Protein AF-A0A2V9HE72-F1 (afdb_monomer_lite)

Foldseek 3Di:
DVVVVVVVVVVVVVVVVVVVVVVVVVVVVVVVVLLVLLVVLLVVLLVLLVQCVVPVDPVSLVSNVVSLVVSVVSPRDPVSSVLSVLLSVLSVVVVVPPPVSVVVNVVSNVVSVPDDSDDD

Structure (mmCIF, N/CA/C/O backbone):
data_AF-A0A2V9HE72-F1
#
_entry.id   AF-A0A2V9HE72-F1
#
loop_
_atom_site.group_PDB
_atom_site.id
_atom_site.type_symbol
_atom_site.label_atom_id
_atom_site.label_alt_id
_atom_site.label_comp_id
_atom_site.label_asym_id
_atom_site.label_entity_id
_atom_site.label_seq_id
_atom_site.pdbx_PDB_ins_code
_atom_site.Cartn_x
_atom_site.Cartn_y
_atom_site.Cartn_z
_atom_site.occupancy
_atom_site.B_iso_or_equiv
_atom_site.auth_seq_id
_atom_site.auth_comp_id
_atom_site.auth_asym_id
_atom_site.auth_atom_id
_atom_site.pdbx_PDB_model_num
ATOM 1 N N . MET A 1 1 ? -36.313 -1.665 55.649 1.00 61.47 1 MET A N 1
ATOM 2 C CA . MET A 1 1 ? -36.454 -1.192 54.249 1.00 61.47 1 MET A CA 1
ATOM 3 C C . MET A 1 1 ? -35.130 -0.744 53.621 1.00 61.47 1 MET A C 1
ATOM 5 O O . MET A 1 1 ? -34.827 -1.223 52.537 1.00 61.47 1 MET A O 1
ATOM 9 N N . PHE A 1 2 ? -34.296 0.062 54.294 1.00 61.50 2 PHE A N 1
ATOM 10 C CA . PHE A 1 2 ? -33.013 0.575 53.760 1.00 61.50 2 PHE A CA 1
ATOM 11 C C . PHE A 1 2 ? -32.049 -0.482 53.189 1.00 61.50 2 PHE A C 1
ATOM 13 O O . PHE A 1 2 ? -31.504 -0.305 52.105 1.00 61.50 2 PHE A O 1
ATOM 20 N N . LYS A 1 3 ? -31.886 -1.623 53.872 1.00 63.84 3 LYS A N 1
ATOM 21 C CA . LYS A 1 3 ? -30.965 -2.693 53.447 1.00 63.84 3 LYS A CA 1
ATOM 22 C C . LYS A 1 3 ? -31.327 -3.292 52.077 1.00 63.84 3 LYS A C 1
ATOM 24 O O . LYS A 1 3 ? -30.438 -3.649 51.320 1.00 63.84 3 LYS A O 1
ATOM 29 N N . ARG A 1 4 ? -32.621 -3.359 51.733 1.00 65.50 4 ARG A N 1
ATOM 30 C CA . ARG A 1 4 ? -33.090 -3.877 50.433 1.00 65.50 4 ARG A CA 1
ATOM 31 C C . ARG A 1 4 ? -32.915 -2.858 49.303 1.00 65.50 4 ARG A C 1
ATOM 33 O O . ARG A 1 4 ? -32.525 -3.249 48.211 1.00 65.50 4 ARG A O 1
ATOM 40 N N . LEU A 1 5 ? -33.130 -1.571 4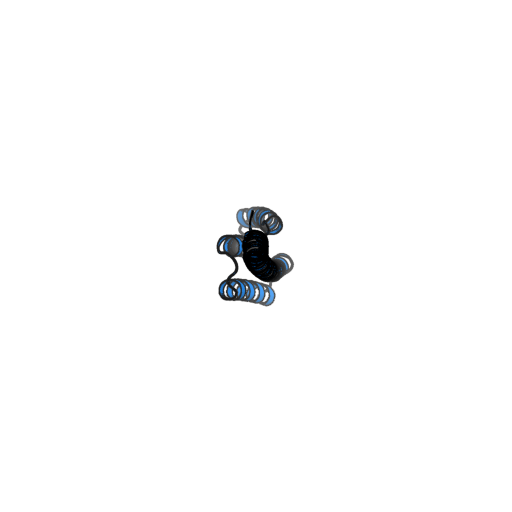9.584 1.00 68.88 5 LEU A N 1
ATOM 41 C CA . LEU A 1 5 ? -32.853 -0.479 48.641 1.00 68.88 5 LEU A CA 1
ATOM 42 C C . LEU A 1 5 ? -31.360 -0.385 48.305 1.00 68.88 5 LEU A C 1
ATOM 44 O O . LEU A 1 5 ? -31.006 -0.209 47.145 1.00 68.88 5 LEU A O 1
ATOM 48 N N . MET A 1 6 ? -30.487 -0.578 49.297 1.00 69.06 6 MET A N 1
ATOM 49 C CA . MET A 1 6 ? -29.038 -0.548 49.086 1.00 69.06 6 MET A CA 1
ATOM 50 C C . MET A 1 6 ? -28.560 -1.711 48.197 1.00 69.06 6 MET A C 1
ATOM 52 O O . MET A 1 6 ? -27.763 -1.504 47.288 1.00 69.06 6 MET A O 1
ATOM 56 N N . ILE A 1 7 ? -29.099 -2.919 48.402 1.00 71.50 7 ILE A N 1
ATOM 57 C CA . ILE A 1 7 ? -28.777 -4.099 47.578 1.00 71.50 7 ILE A CA 1
ATOM 58 C C . ILE A 1 7 ? -29.265 -3.915 46.134 1.00 71.50 7 ILE A C 1
ATOM 60 O O . ILE A 1 7 ? -28.526 -4.220 45.203 1.00 71.50 7 ILE A O 1
ATOM 64 N N . LEU A 1 8 ? -30.474 -3.375 45.941 1.00 73.94 8 LEU A N 1
ATOM 65 C CA . LEU A 1 8 ? -31.002 -3.059 44.608 1.00 73.94 8 LEU A CA 1
ATOM 66 C C . LEU A 1 8 ? -30.163 -1.989 43.894 1.00 73.94 8 LEU A C 1
ATOM 68 O O . LEU A 1 8 ? -29.895 -2.126 42.704 1.00 73.94 8 LEU A O 1
ATOM 72 N N . GLY A 1 9 ? -29.695 -0.972 44.623 1.00 73.56 9 GLY A N 1
ATOM 73 C CA . GLY A 1 9 ? -28.793 0.050 44.090 1.00 73.56 9 GLY A CA 1
ATOM 74 C C . GLY A 1 9 ? -27.452 -0.526 43.630 1.00 73.56 9 GLY A C 1
ATOM 75 O O . GLY A 1 9 ? -27.031 -0.257 42.510 1.00 73.56 9 GLY A O 1
ATOM 76 N N . ILE A 1 10 ? -26.816 -1.373 44.449 1.00 80.00 10 ILE A N 1
ATOM 77 C CA . ILE A 1 10 ? -25.535 -2.023 44.113 1.00 80.00 10 ILE A CA 1
ATOM 78 C C . ILE A 1 10 ? -25.701 -2.973 42.921 1.00 80.00 10 ILE A C 1
ATOM 80 O O . ILE A 1 10 ? -24.886 -2.949 42.000 1.00 80.00 10 ILE A O 1
ATOM 84 N N . ALA A 1 11 ? -26.767 -3.778 42.901 1.00 75.88 11 ALA A N 1
ATOM 85 C CA . ALA A 1 11 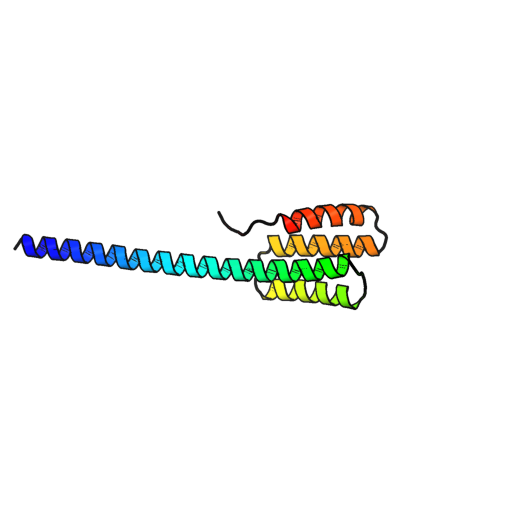? -27.042 -4.698 41.800 1.00 75.88 11 ALA A CA 1
ATOM 86 C C . ALA A 1 11 ? -27.279 -3.955 40.473 1.00 75.88 11 ALA A C 1
ATOM 88 O O . ALA A 1 11 ? -26.732 -4.351 39.446 1.00 75.88 11 ALA A O 1
ATOM 89 N N . GLY A 1 12 ? -28.029 -2.847 40.498 1.00 77.25 12 GLY A N 1
ATOM 90 C CA . GLY A 1 12 ? -28.235 -1.998 39.323 1.00 77.25 12 GLY A CA 1
ATOM 91 C C . GLY A 1 12 ? -26.936 -1.369 38.813 1.00 77.25 12 GLY A C 1
ATOM 92 O O . GLY A 1 12 ? -26.683 -1.362 37.611 1.00 77.25 12 GLY A O 1
ATOM 93 N N . LEU A 1 13 ? -26.072 -0.908 39.721 1.00 82.50 13 LEU A N 1
ATOM 94 C CA . LEU A 1 13 ? -24.780 -0.311 39.371 1.00 82.50 13 LEU A CA 1
ATOM 95 C C . LEU A 1 13 ? -23.831 -1.338 38.736 1.00 82.50 13 LEU A C 1
ATOM 97 O O . LEU A 1 13 ? -23.231 -1.065 37.699 1.00 82.50 13 LEU A O 1
ATOM 101 N N . MET A 1 14 ? -23.759 -2.545 39.305 1.00 79.44 14 MET A N 1
ATOM 102 C CA . MET A 1 14 ? -22.979 -3.654 38.744 1.00 79.44 14 MET A CA 1
ATOM 103 C C . MET A 1 14 ? -23.505 -4.084 37.371 1.00 79.44 14 MET A C 1
ATOM 105 O O . MET A 1 14 ? -22.712 -4.377 36.480 1.00 79.44 14 MET A O 1
ATOM 109 N N . PHE A 1 15 ? -24.826 -4.078 37.174 1.00 79.94 15 PHE A N 1
ATOM 110 C CA . PHE A 1 15 ? -25.435 -4.394 35.883 1.00 79.94 15 PHE A CA 1
ATOM 111 C C . PHE A 1 15 ? -25.074 -3.360 34.806 1.00 79.94 15 PHE A C 1
ATOM 113 O O . PHE A 1 15 ? -24.647 -3.738 33.717 1.00 79.94 15 PHE A O 1
ATOM 120 N N . VAL A 1 16 ? -25.168 -2.061 35.115 1.00 80.19 16 VAL A N 1
ATOM 121 C CA . VAL A 1 16 ? -24.801 -0.981 34.178 1.00 80.19 16 VAL A CA 1
ATOM 122 C C . VAL A 1 16 ? -23.308 -1.018 33.844 1.00 80.19 16 VAL A C 1
ATOM 124 O O . VAL A 1 16 ? -22.938 -0.907 32.675 1.00 80.19 16 VAL A O 1
ATOM 127 N N . LEU A 1 17 ? -22.444 -1.217 34.844 1.00 80.38 17 LEU A N 1
ATOM 128 C CA . LEU A 1 17 ? -20.999 -1.333 34.633 1.00 80.38 17 LEU A CA 1
ATOM 129 C C . LEU A 1 17 ? -20.640 -2.571 33.802 1.00 80.38 17 LEU A C 1
ATOM 131 O O . LEU A 1 17 ? -19.834 -2.468 32.880 1.00 80.38 17 LEU A O 1
ATOM 135 N N . GLY A 1 18 ? -21.265 -3.719 34.078 1.00 79.56 18 GLY A N 1
ATOM 136 C CA . GLY A 1 18 ? -21.067 -4.950 33.313 1.00 79.56 18 GLY A CA 1
ATOM 137 C C . GLY A 1 18 ? -21.514 -4.817 31.856 1.00 79.56 18 GLY A C 1
ATOM 138 O O . GLY A 1 18 ? -20.784 -5.218 30.951 1.00 79.56 18 GLY A O 1
ATOM 139 N N . ALA A 1 19 ? -22.670 -4.193 31.613 1.00 79.81 19 ALA A N 1
ATOM 140 C CA . ALA A 1 19 ? -23.168 -3.940 30.263 1.00 79.81 19 ALA A CA 1
ATOM 141 C C . ALA A 1 19 ? -22.252 -2.983 29.479 1.00 79.81 19 ALA A C 1
ATOM 143 O O . ALA A 1 19 ? -21.910 -3.269 28.331 1.00 79.81 19 ALA A O 1
ATOM 144 N N . ASN A 1 20 ? -21.790 -1.894 30.106 1.00 79.56 20 ASN A N 1
ATOM 145 C CA . ASN A 1 20 ? -20.829 -0.975 29.488 1.00 79.56 20 ASN A CA 1
ATOM 146 C C . ASN A 1 20 ? -19.491 -1.655 29.188 1.00 79.56 20 ASN A C 1
ATOM 148 O O . ASN A 1 20 ? -18.930 -1.451 28.114 1.00 79.56 20 ASN A O 1
ATOM 152 N N . TYR A 1 21 ? -18.990 -2.486 30.104 1.00 80.19 21 TYR A N 1
ATOM 153 C CA . TYR A 1 21 ? -17.749 -3.226 29.894 1.00 80.19 21 TYR A CA 1
ATOM 154 C C . TYR A 1 21 ? -17.849 -4.168 28.690 1.00 80.19 21 TYR A C 1
ATOM 156 O O . TYR A 1 21 ? -16.970 -4.157 27.830 1.00 80.19 21 TYR A O 1
ATOM 164 N N . LEU A 1 22 ? -18.938 -4.937 28.583 1.00 81.25 22 LEU A N 1
ATOM 165 C CA . LEU A 1 22 ? -19.170 -5.828 27.443 1.00 81.25 22 LEU A CA 1
ATOM 166 C C . LEU A 1 22 ? -19.284 -5.052 26.124 1.00 81.25 22 LEU A C 1
ATOM 168 O O . LEU A 1 22 ? -18.731 -5.472 25.107 1.00 81.25 22 LEU A O 1
ATOM 172 N N . LEU A 1 23 ? -19.953 -3.899 26.134 1.00 81.75 23 LEU A N 1
ATOM 173 C CA . LEU A 1 23 ? -20.095 -3.058 24.949 1.00 81.75 23 LEU A CA 1
ATOM 174 C C . LEU A 1 23 ? -18.739 -2.493 24.495 1.00 81.75 23 LEU A C 1
ATOM 176 O O . LEU A 1 23 ? -18.369 -2.643 23.335 1.00 81.75 23 LEU A O 1
ATOM 180 N N . VAL A 1 24 ? -17.943 -1.931 25.409 1.00 82.50 24 VAL A N 1
ATOM 181 C CA . VAL A 1 24 ? -16.586 -1.444 25.098 1.00 82.50 24 VAL A CA 1
ATOM 182 C C . VAL A 1 24 ? -15.676 -2.580 24.629 1.00 82.50 24 VAL A C 1
ATOM 184 O O . VAL A 1 24 ? -14.940 -2.418 23.657 1.00 82.50 24 VAL A O 1
ATOM 187 N N . TYR A 1 25 ? -15.742 -3.745 25.276 1.00 80.94 25 TYR A N 1
ATOM 188 C CA . TYR A 1 25 ? -14.943 -4.909 24.902 1.00 80.94 25 TYR A CA 1
ATOM 189 C C . TYR A 1 25 ? -15.257 -5.383 23.477 1.00 80.94 25 TYR A C 1
ATOM 191 O O . TYR A 1 25 ? -14.344 -5.579 22.674 1.00 80.94 25 TYR A O 1
ATOM 199 N N . THR A 1 26 ? -16.542 -5.521 23.139 1.00 78.19 26 THR A N 1
ATOM 200 C CA . THR A 1 26 ? -16.969 -5.948 21.797 1.00 78.19 26 THR A CA 1
ATOM 201 C C . THR A 1 26 ? -16.597 -4.931 20.720 1.00 78.19 26 THR A C 1
ATOM 203 O O . THR A 1 26 ? -16.103 -5.336 19.667 1.00 78.19 26 THR A O 1
ATOM 206 N N . LEU A 1 27 ? -16.740 -3.629 20.991 1.00 80.88 27 LEU A N 1
ATOM 207 C CA . LEU A 1 27 ? -16.289 -2.566 20.086 1.00 80.88 27 LEU A CA 1
ATOM 208 C C . LEU A 1 27 ? -14.778 -2.614 19.857 1.00 80.88 27 LEU A C 1
ATOM 210 O O . LEU A 1 27 ? -14.327 -2.544 18.715 1.00 80.88 27 LEU A O 1
ATOM 214 N N . ASN A 1 28 ? -13.993 -2.781 20.924 1.00 83.06 28 ASN A N 1
ATOM 215 C CA . ASN A 1 28 ? -12.543 -2.89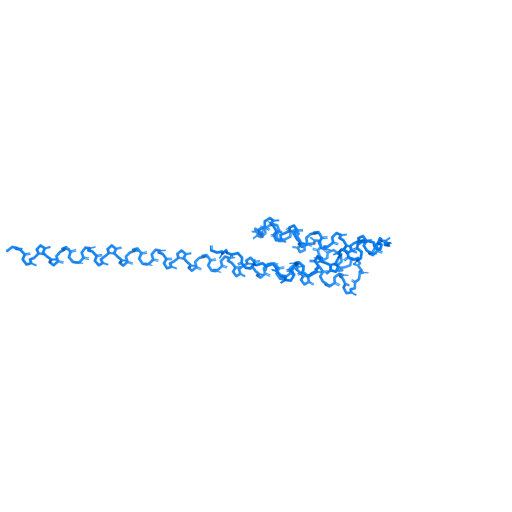0 20.807 1.00 83.06 28 ASN A CA 1
ATOM 216 C C . ASN A 1 28 ? -12.151 -4.124 19.982 1.00 83.06 28 ASN A C 1
ATOM 218 O O . ASN A 1 28 ? -11.319 -4.036 19.087 1.00 83.06 28 ASN A O 1
ATOM 222 N N . GLN A 1 29 ? -12.817 -5.260 20.207 1.00 83.06 29 GLN A N 1
ATOM 223 C CA . GLN A 1 29 ? -12.558 -6.486 19.457 1.00 83.06 29 GLN A CA 1
ATOM 224 C C . GLN A 1 29 ? -12.925 -6.358 17.970 1.00 83.06 29 GLN A C 1
ATOM 226 O O . GLN A 1 29 ? -12.202 -6.868 17.113 1.00 83.06 29 GLN A O 1
ATOM 231 N N . GLN A 1 30 ? -14.024 -5.671 17.644 1.00 84.25 30 GLN A N 1
ATOM 232 C CA . GLN A 1 30 ? -14.377 -5.354 16.258 1.00 84.25 30 GLN A CA 1
ATOM 233 C C . GLN A 1 30 ? -13.336 -4.433 15.616 1.00 84.25 30 GLN A C 1
ATOM 235 O O . GLN A 1 30 ? -12.886 -4.714 14.507 1.00 84.25 30 GLN A O 1
ATOM 240 N N . ALA A 1 31 ? -12.896 -3.394 16.332 1.00 82.81 31 ALA A N 1
ATOM 241 C CA . ALA A 1 31 ? -11.858 -2.487 15.857 1.00 82.81 31 ALA A CA 1
ATOM 242 C C . ALA A 1 31 ? -10.534 -3.221 15.587 1.00 82.81 31 ALA A C 1
ATOM 244 O O . ALA A 1 31 ? -9.934 -3.014 14.537 1.00 82.81 31 ALA A O 1
ATOM 245 N N . THR A 1 32 ? -10.094 -4.120 16.475 1.00 84.44 32 THR A N 1
ATOM 246 C CA . THR A 1 32 ? -8.878 -4.923 16.263 1.00 84.44 32 THR A CA 1
ATOM 247 C C . THR A 1 32 ? -8.989 -5.812 15.026 1.00 84.44 32 THR A C 1
ATOM 249 O O . THR A 1 32 ? -8.075 -5.827 14.207 1.00 84.44 32 THR A O 1
ATOM 252 N N . ARG A 1 33 ? -10.117 -6.510 14.840 1.00 84.00 33 ARG A N 1
ATOM 253 C CA . ARG A 1 33 ? -10.320 -7.377 13.666 1.00 84.00 33 ARG A CA 1
ATOM 254 C C . ARG A 1 33 ? -10.310 -6.594 12.359 1.00 84.00 33 ARG A C 1
ATOM 256 O O . ARG A 1 33 ? -9.757 -7.070 11.370 1.00 84.00 33 ARG A O 1
ATOM 263 N N . GLU A 1 34 ? -10.914 -5.409 12.353 1.00 85.31 34 GLU A N 1
ATOM 264 C CA . GLU A 1 34 ? -10.920 -4.549 11.172 1.00 85.31 34 GLU A CA 1
ATOM 265 C C . GLU A 1 34 ? -9.508 -4.041 10.852 1.00 85.31 34 GLU A C 1
ATOM 267 O O . GLU A 1 34 ? -9.094 -4.079 9.696 1.00 85.31 34 GLU A O 1
ATOM 272 N N . ARG A 1 35 ? -8.713 -3.684 11.870 1.00 81.31 35 ARG A N 1
ATOM 273 C CA . ARG A 1 35 ? -7.293 -3.332 11.689 1.00 81.31 35 ARG A CA 1
ATOM 274 C C . ARG A 1 35 ? -6.490 -4.487 11.107 1.00 81.31 35 ARG A C 1
ATOM 276 O O . ARG A 1 35 ? -5.838 -4.311 10.088 1.00 81.31 35 ARG A O 1
ATOM 283 N N . GLU A 1 36 ? -6.605 -5.687 11.673 1.00 86.38 36 GLU A N 1
ATOM 284 C CA . GLU A 1 36 ? -5.924 -6.879 11.148 1.00 86.38 36 GLU A CA 1
ATOM 285 C C . GLU A 1 36 ? -6.342 -7.207 9.709 1.00 86.38 36 GLU A C 1
ATOM 287 O O . GLU A 1 36 ? -5.562 -7.758 8.928 1.00 86.38 36 GLU A O 1
ATOM 292 N N . ARG A 1 37 ? -7.594 -6.917 9.343 1.00 86.94 37 ARG A N 1
ATOM 293 C CA . ARG A 1 37 ? -8.084 -7.078 7.972 1.00 86.94 37 ARG A CA 1
ATOM 294 C C . ARG A 1 37 ? -7.455 -6.049 7.036 1.00 86.94 37 ARG A C 1
ATOM 296 O O . ARG A 1 37 ? -7.009 -6.419 5.947 1.00 86.94 37 ARG A O 1
ATOM 303 N N . GLN A 1 38 ? -7.401 -4.787 7.454 1.00 87.88 38 GLN A N 1
ATOM 304 C CA . GLN A 1 38 ? -6.774 -3.717 6.683 1.00 87.88 38 GLN A CA 1
ATOM 305 C C . GLN A 1 38 ? -5.264 -3.914 6.556 1.00 87.88 38 GLN A C 1
ATOM 307 O O . GLN A 1 38 ? -4.735 -3.722 5.469 1.00 87.88 38 GLN A O 1
ATOM 312 N N . ASP A 1 39 ? -4.581 -4.352 7.614 1.00 88.50 39 ASP A N 1
ATOM 313 C CA . ASP A 1 39 ? -3.147 -4.655 7.598 1.00 88.50 39 ASP A CA 1
ATOM 314 C C . ASP A 1 39 ? -2.847 -5.843 6.682 1.00 88.50 39 ASP A C 1
ATOM 316 O O . ASP A 1 39 ? -1.956 -5.761 5.843 1.00 88.50 39 ASP A O 1
ATOM 320 N N . ARG A 1 40 ? -3.634 -6.927 6.749 1.00 90.31 40 ARG A N 1
ATOM 321 C CA . ARG A 1 40 ? -3.480 -8.051 5.807 1.00 90.31 40 ARG A CA 1
ATOM 322 C C . ARG A 1 40 ? -3.687 -7.628 4.359 1.00 90.31 40 ARG A C 1
ATOM 324 O O . ARG A 1 40 ? -2.935 -8.054 3.489 1.00 90.31 40 ARG A O 1
ATOM 331 N N . THR A 1 41 ? -4.696 -6.798 4.104 1.00 92.44 41 THR A N 1
ATOM 332 C CA . THR A 1 41 ? -4.955 -6.272 2.757 1.00 92.44 41 THR A CA 1
ATOM 333 C C . THR A 1 41 ? -3.793 -5.394 2.300 1.00 92.44 41 THR A C 1
ATOM 335 O O . THR A 1 41 ? -3.305 -5.571 1.193 1.00 92.44 41 THR A O 1
ATOM 338 N N . TYR A 1 42 ? -3.304 -4.509 3.170 1.00 92.31 42 TYR A N 1
ATOM 339 C CA . TYR A 1 42 ? -2.166 -3.637 2.900 1.00 92.31 42 TYR A CA 1
ATOM 340 C C . TYR A 1 42 ? -0.915 -4.427 2.504 1.00 92.31 42 TYR A C 1
ATOM 342 O O . TYR A 1 42 ? -0.386 -4.231 1.413 1.00 92.31 42 TYR A O 1
ATOM 350 N N . TRP A 1 43 ? -0.489 -5.370 3.348 1.00 92.56 43 TRP A N 1
ATOM 351 C CA . TRP A 1 43 ? 0.716 -6.165 3.107 1.00 92.56 43 TRP A CA 1
ATOM 352 C C . TRP A 1 43 ? 0.585 -7.088 1.896 1.00 92.56 43 TRP A C 1
ATOM 354 O O . TRP A 1 43 ? 1.545 -7.275 1.157 1.00 92.56 43 TRP A O 1
ATOM 364 N N . SER A 1 44 ? -0.611 -7.623 1.635 1.00 93.38 44 SER A N 1
ATOM 365 C CA . SER A 1 44 ? -0.854 -8.410 0.423 1.00 93.38 44 SER A CA 1
ATOM 366 C C . SER A 1 44 ? -0.629 -7.598 -0.854 1.00 93.38 44 SER A C 1
ATOM 368 O O . SER A 1 44 ? -0.163 -8.148 -1.848 1.00 93.38 44 SER A O 1
ATOM 370 N N . VAL A 1 45 ? -0.987 -6.314 -0.843 1.00 95.19 45 VAL A N 1
ATOM 371 C CA . VAL A 1 45 ? -0.844 -5.421 -2.000 1.00 95.19 45 VAL A CA 1
ATOM 372 C C . VAL A 1 45 ? 0.589 -4.932 -2.112 1.00 95.19 45 VAL A C 1
ATOM 374 O O . VAL A 1 45 ? 1.141 -4.958 -3.206 1.00 95.19 45 VAL A O 1
ATOM 377 N N . PHE A 1 46 ? 1.209 -4.568 -0.985 1.00 94.62 46 PHE A N 1
ATOM 378 C CA . PHE A 1 46 ? 2.632 -4.240 -0.922 1.00 94.62 46 PHE A CA 1
ATOM 379 C C . PHE A 1 46 ? 3.480 -5.337 -1.571 1.00 94.62 46 PHE A C 1
ATOM 381 O O . PHE A 1 46 ? 4.217 -5.050 -2.504 1.00 94.62 46 PHE A O 1
ATOM 388 N N . ASN A 1 47 ? 3.280 -6.600 -1.181 1.00 95.06 47 ASN A N 1
ATOM 389 C CA . ASN A 1 47 ? 4.025 -7.726 -1.749 1.00 95.06 47 ASN A CA 1
ATOM 390 C C . ASN A 1 47 ? 3.782 -7.902 -3.259 1.00 95.06 47 ASN A C 1
ATOM 392 O O . ASN A 1 47 ? 4.657 -8.377 -3.976 1.00 95.06 47 ASN A O 1
ATOM 396 N N . ALA A 1 48 ? 2.592 -7.562 -3.764 1.00 95.31 48 ALA A N 1
ATOM 397 C CA . ALA A 1 48 ? 2.311 -7.627 -5.199 1.00 95.31 48 ALA A CA 1
ATOM 398 C C . ALA A 1 48 ? 3.047 -6.521 -5.974 1.00 95.31 48 ALA A C 1
ATOM 400 O O . ALA A 1 48 ? 3.566 -6.784 -7.056 1.00 95.31 48 ALA A O 1
ATOM 401 N N . VAL A 1 49 ? 3.119 -5.311 -5.411 1.00 94.56 49 VAL A N 1
ATOM 402 C CA . VAL A 1 49 ? 3.887 -4.189 -5.976 1.00 94.56 49 VAL A CA 1
ATOM 403 C C . VAL A 1 49 ? 5.393 -4.462 -5.893 1.00 94.56 49 VAL A C 1
ATOM 405 O O . VAL A 1 49 ? 6.110 -4.227 -6.859 1.00 94.56 49 VAL A O 1
ATOM 408 N N . GLU A 1 50 ? 5.870 -5.031 -4.787 1.00 93.56 50 GLU A N 1
ATOM 409 C CA . GLU A 1 50 ? 7.268 -5.438 -4.614 1.00 93.56 50 GLU A CA 1
ATOM 410 C C . GLU A 1 50 ? 7.674 -6.508 -5.638 1.00 93.56 50 GLU A C 1
ATOM 412 O O . GLU A 1 50 ? 8.721 -6.384 -6.261 1.00 93.56 50 GLU A O 1
ATOM 417 N N . GLN A 1 51 ? 6.816 -7.499 -5.909 1.00 93.38 51 GLN A N 1
ATOM 418 C CA . GLN A 1 51 ? 7.070 -8.499 -6.958 1.00 93.38 51 GLN A CA 1
ATOM 419 C C . GLN A 1 51 ? 7.252 -7.874 -8.346 1.00 93.38 51 GLN A C 1
ATOM 421 O O . GLN A 1 51 ? 8.068 -8.356 -9.129 1.00 93.38 51 GLN A O 1
ATOM 426 N N . PHE A 1 52 ? 6.522 -6.798 -8.650 1.00 94.25 52 PHE A N 1
ATOM 427 C CA . PHE A 1 52 ? 6.755 -6.016 -9.864 1.00 94.25 52 PHE A CA 1
ATOM 428 C C . PHE A 1 52 ? 8.092 -5.257 -9.810 1.00 94.25 52 PHE A C 1
ATOM 430 O O . PHE A 1 52 ? 8.815 -5.233 -10.802 1.00 94.25 52 PHE A O 1
ATOM 437 N N . GLY A 1 53 ? 8.457 -4.708 -8.647 1.00 90.31 53 GLY A N 1
ATOM 438 C CA . GLY A 1 53 ? 9.758 -4.071 -8.401 1.00 90.31 53 GLY A CA 1
ATOM 439 C C . GLY A 1 53 ? 10.971 -5.020 -8.444 1.00 90.31 53 GLY A C 1
ATOM 440 O O . GLY A 1 53 ? 12.098 -4.588 -8.687 1.00 90.31 53 GLY A O 1
ATOM 441 N N . GLU A 1 54 ? 10.779 -6.318 -8.220 1.00 89.94 54 GLU A N 1
ATOM 442 C CA . GLU A 1 54 ? 11.833 -7.327 -8.387 1.00 89.94 54 GLU A CA 1
ATOM 443 C C . GLU A 1 54 ? 11.930 -7.812 -9.835 1.00 89.94 54 GLU A C 1
ATOM 445 O O . GLU A 1 54 ? 13.026 -7.977 -10.379 1.00 89.94 54 GLU A O 1
ATOM 450 N N . HIS A 1 55 ? 10.779 -8.048 -10.467 1.00 89.44 55 HIS A N 1
ATOM 451 C CA . HIS A 1 55 ? 10.698 -8.572 -11.820 1.00 89.44 55 HIS A CA 1
ATOM 452 C C . HIS A 1 55 ? 9.623 -7.837 -12.615 1.00 89.44 55 HIS A C 1
ATOM 454 O O . HIS A 1 55 ? 8.447 -8.198 -12.577 1.00 89.44 55 HIS A O 1
ATOM 460 N N . ALA A 1 56 ? 10.037 -6.801 -13.344 1.00 88.31 56 ALA A N 1
ATOM 461 C CA . ALA A 1 56 ? 9.141 -6.012 -14.176 1.00 88.31 56 ALA A CA 1
ATOM 462 C C . ALA A 1 56 ? 8.762 -6.769 -15.447 1.00 88.31 56 ALA A C 1
ATOM 464 O O . ALA A 1 56 ? 9.468 -6.730 -16.458 1.00 88.31 56 ALA A O 1
ATOM 465 N N . ASP A 1 57 ? 7.625 -7.451 -15.388 1.00 92.38 57 ASP A N 1
ATOM 466 C CA . ASP A 1 57 ? 6.983 -8.071 -16.530 1.00 92.38 57 ASP A CA 1
ATOM 467 C C . ASP A 1 57 ? 5.477 -7.772 -16.527 1.00 92.38 57 ASP A C 1
ATOM 469 O O . ASP A 1 57 ? 4.908 -7.242 -15.570 1.00 92.38 57 ASP A O 1
ATOM 473 N N . GLN A 1 58 ? 4.813 -8.113 -17.628 1.00 91.62 58 GLN A N 1
ATOM 474 C CA . GLN A 1 58 ? 3.392 -7.828 -17.807 1.00 91.62 58 GLN A CA 1
ATOM 475 C C . GLN A 1 58 ? 2.494 -8.571 -16.797 1.00 91.62 58 GLN A C 1
ATOM 477 O O . GLN A 1 58 ? 1.406 -8.097 -16.471 1.00 91.62 58 GLN A O 1
ATOM 482 N N . VAL A 1 59 ? 2.918 -9.737 -16.306 1.00 94.31 59 VAL A N 1
ATOM 483 C CA . VAL A 1 59 ? 2.171 -10.548 -15.337 1.00 94.31 59 VAL A CA 1
ATOM 484 C C . VAL A 1 59 ? 2.257 -9.925 -13.947 1.00 94.31 59 VAL A C 1
ATOM 486 O O . VAL A 1 59 ? 1.228 -9.782 -13.282 1.00 94.31 59 VAL A O 1
ATOM 489 N N . THR A 1 60 ? 3.451 -9.537 -13.500 1.00 93.38 60 THR A N 1
ATOM 490 C CA . THR A 1 60 ? 3.652 -8.890 -12.196 1.00 93.38 60 THR A CA 1
ATOM 491 C C . THR A 1 60 ? 3.013 -7.503 -12.159 1.00 93.38 60 THR A C 1
ATOM 493 O O . THR A 1 60 ? 2.362 -7.165 -11.170 1.00 93.38 60 THR A O 1
ATOM 496 N N . GLU A 1 61 ? 3.066 -6.755 -13.263 1.00 93.75 61 GLU A N 1
ATOM 497 C CA . GLU A 1 61 ? 2.372 -5.473 -13.428 1.00 93.75 61 GLU A CA 1
ATOM 498 C C . GLU A 1 61 ? 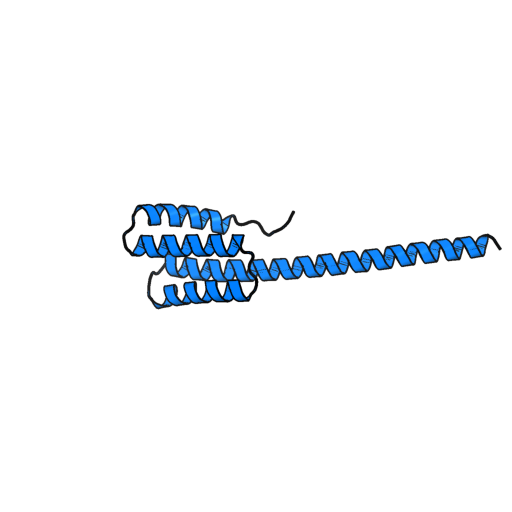0.847 -5.631 -13.297 1.00 93.75 61 GLU A C 1
ATOM 500 O O . GLU A 1 61 ? 0.201 -4.948 -12.496 1.00 93.75 61 GLU A O 1
ATOM 505 N N . GLN A 1 62 ? 0.249 -6.571 -14.041 1.00 95.25 62 GLN A N 1
ATOM 506 C CA . GLN A 1 62 ? -1.190 -6.844 -13.962 1.00 95.25 62 GLN A CA 1
ATOM 507 C C . GLN A 1 62 ? -1.607 -7.306 -12.566 1.00 95.25 62 GLN A C 1
ATOM 509 O O . GLN A 1 62 ? -2.669 -6.917 -12.076 1.00 95.25 62 GLN A O 1
ATOM 514 N N . LYS A 1 63 ? -0.770 -8.110 -11.906 1.00 95.06 63 LYS A N 1
ATOM 515 C CA . LYS A 1 63 ? -1.013 -8.577 -10.540 1.00 95.06 63 LYS A CA 1
ATOM 516 C C . LYS A 1 63 ? -0.988 -7.428 -9.533 1.00 95.06 63 LYS A C 1
ATOM 518 O O . LYS A 1 63 ? -1.867 -7.373 -8.674 1.00 95.06 63 LYS A O 1
ATOM 523 N N . ALA A 1 64 ? -0.033 -6.507 -9.649 1.00 94.38 64 ALA A N 1
ATOM 524 C CA . ALA A 1 64 ? 0.046 -5.317 -8.807 1.00 94.38 64 ALA A CA 1
ATOM 525 C C . ALA A 1 64 ? -1.176 -4.402 -9.005 1.00 94.38 64 ALA A C 1
ATOM 527 O O . ALA A 1 64 ? -1.820 -4.015 -8.027 1.00 94.38 64 ALA A O 1
ATOM 528 N N . LYS A 1 65 ? -1.570 -4.145 -10.262 1.00 95.69 65 LYS A N 1
ATOM 529 C CA . LYS A 1 65 ? -2.782 -3.377 -10.607 1.00 95.69 65 LYS A CA 1
ATOM 530 C C . LYS A 1 65 ? -4.047 -4.010 -10.028 1.00 95.69 65 LYS A C 1
ATOM 532 O O . LYS A 1 65 ? -4.824 -3.337 -9.352 1.00 95.69 65 LYS A O 1
ATOM 537 N N . ALA A 1 66 ? -4.219 -5.318 -10.222 1.00 95.56 66 ALA A N 1
ATOM 538 C CA . ALA A 1 66 ? -5.359 -6.052 -9.683 1.00 95.56 66 ALA A CA 1
ATOM 539 C C . ALA A 1 66 ? -5.402 -6.004 -8.147 1.00 95.56 66 ALA A C 1
ATOM 541 O O . ALA A 1 66 ? -6.467 -5.785 -7.573 1.00 95.56 66 ALA A O 1
ATOM 542 N N . ALA A 1 67 ? -4.253 -6.152 -7.479 1.00 94.62 67 ALA A N 1
ATOM 543 C CA . ALA A 1 67 ? -4.171 -6.060 -6.025 1.00 94.62 67 ALA A CA 1
ATOM 544 C C . ALA A 1 67 ? -4.561 -4.661 -5.519 1.00 94.62 67 ALA A C 1
ATOM 546 O O . ALA A 1 67 ? -5.333 -4.552 -4.566 1.00 94.62 67 ALA A O 1
ATOM 547 N N . LEU A 1 68 ? -4.090 -3.591 -6.169 1.00 94.50 68 LEU A N 1
ATOM 548 C CA . LEU A 1 68 ? -4.453 -2.209 -5.830 1.00 94.50 68 LEU A CA 1
ATOM 549 C C . LEU A 1 68 ? -5.963 -1.951 -5.970 1.00 94.50 68 LEU A C 1
ATOM 551 O O . LEU A 1 68 ? -6.573 -1.339 -5.086 1.00 94.50 68 LEU A O 1
ATOM 555 N N . ASP A 1 69 ? -6.586 -2.445 -7.039 1.00 94.12 69 ASP A N 1
ATOM 556 C CA . ASP A 1 69 ? -8.031 -2.308 -7.243 1.00 94.12 69 ASP A CA 1
ATOM 557 C C . ASP A 1 69 ? -8.842 -3.136 -6.241 1.00 94.12 69 ASP A C 1
ATOM 559 O O . ASP A 1 69 ? -9.822 -2.647 -5.669 1.00 94.12 69 ASP A O 1
ATOM 563 N N . GLU A 1 70 ? -8.402 -4.359 -5.948 1.00 92.69 70 GLU A N 1
ATOM 564 C CA . GLU A 1 70 ? -9.018 -5.201 -4.925 1.00 92.69 70 GLU A CA 1
ATOM 565 C C . GLU A 1 70 ? -8.908 -4.558 -3.531 1.00 92.69 70 GLU A C 1
ATOM 567 O O . GLU A 1 70 ? -9.861 -4.591 -2.749 1.00 92.69 70 GLU A O 1
ATOM 572 N N . ALA A 1 71 ? -7.787 -3.903 -3.221 1.00 90.94 71 ALA A N 1
ATOM 573 C CA . ALA A 1 71 ? -7.585 -3.194 -1.959 1.00 90.94 71 ALA A CA 1
ATOM 574 C C . ALA A 1 71 ? -8.586 -2.052 -1.762 1.00 90.94 71 ALA A C 1
ATOM 576 O O . ALA A 1 71 ? -9.133 -1.882 -0.668 1.00 90.94 71 ALA A O 1
ATOM 577 N N . ARG A 1 72 ? -8.863 -1.291 -2.830 1.00 86.56 72 ARG A N 1
ATOM 578 C CA . ARG A 1 72 ? -9.886 -0.237 -2.822 1.00 86.56 72 ARG A CA 1
ATOM 579 C C . ARG A 1 72 ? -11.275 -0.820 -2.566 1.00 86.56 72 ARG A C 1
ATOM 581 O O . ARG A 1 72 ? -12.015 -0.275 -1.750 1.00 86.56 72 ARG A O 1
ATOM 588 N N . GLN A 1 73 ? -11.612 -1.943 -3.204 1.00 88.19 73 GLN A N 1
ATOM 589 C CA . GLN A 1 73 ? -12.894 -2.631 -2.993 1.00 88.19 73 GLN A CA 1
ATOM 590 C C . GLN A 1 73 ? -13.026 -3.210 -1.576 1.00 88.19 73 GLN A C 1
ATOM 592 O O . GLN A 1 73 ? -14.111 -3.204 -0.998 1.00 88.19 73 GLN A O 1
ATOM 597 N N . LYS A 1 74 ? -11.915 -3.665 -0.988 1.00 87.38 74 LYS A N 1
ATOM 598 C CA . LYS A 1 74 ? -11.842 -4.188 0.385 1.00 87.38 74 LYS A CA 1
ATOM 599 C C . LYS A 1 74 ? -11.820 -3.104 1.467 1.00 87.38 74 LYS A C 1
ATOM 601 O O . LYS A 1 74 ? -11.751 -3.444 2.646 1.00 87.38 74 LYS A O 1
ATOM 606 N N . GLY A 1 75 ? -11.911 -1.826 1.094 1.00 84.19 75 GLY A N 1
ATOM 607 C CA . GLY A 1 75 ? -12.008 -0.718 2.043 1.00 84.19 75 GLY A CA 1
ATOM 608 C C . GLY A 1 75 ? -10.680 -0.339 2.697 1.00 84.19 75 GLY A C 1
ATOM 609 O O . GLY A 1 75 ? -10.686 0.192 3.807 1.00 84.19 75 GLY A O 1
ATOM 610 N N . LEU A 1 76 ? -9.544 -0.595 2.035 1.00 89.12 76 LEU A N 1
ATOM 611 C CA . LEU A 1 76 ? -8.252 -0.091 2.499 1.00 89.12 76 LEU A CA 1
ATOM 612 C C . LEU A 1 76 ? -8.314 1.439 2.649 1.00 89.12 76 LEU A C 1
ATOM 614 O O . LEU A 1 76 ? -8.873 2.136 1.796 1.00 89.12 76 LEU A O 1
ATOM 618 N N . SER A 1 77 ? -7.742 1.971 3.734 1.00 87.62 77 SER A N 1
ATOM 619 C CA . SER A 1 77 ? -7.787 3.411 3.992 1.00 87.62 77 SER A CA 1
ATOM 620 C C . SER A 1 77 ? -7.175 4.204 2.830 1.00 87.62 77 SER A C 1
ATOM 622 O O . SER A 1 77 ? -6.195 3.790 2.207 1.00 87.62 77 SER A O 1
ATOM 624 N N . LYS A 1 78 ? -7.754 5.374 2.525 1.00 87.88 78 LYS A N 1
ATOM 625 C CA . LYS A 1 78 ? -7.347 6.195 1.369 1.00 87.88 78 LYS A CA 1
ATOM 626 C C . LYS A 1 78 ? -5.862 6.561 1.393 1.00 87.88 78 LYS A C 1
ATOM 628 O O . LYS A 1 78 ? -5.249 6.656 0.336 1.00 87.88 78 LYS A O 1
ATOM 633 N N . ILE A 1 79 ? -5.304 6.778 2.585 1.00 88.94 79 ILE A N 1
ATOM 634 C CA . ILE A 1 79 ? -3.886 7.109 2.772 1.00 88.94 79 ILE A CA 1
ATOM 635 C C . ILE A 1 79 ? -3.025 5.909 2.380 1.00 88.94 79 ILE A C 1
ATOM 637 O O . ILE A 1 79 ? -2.146 6.033 1.536 1.00 88.94 79 ILE A O 1
ATOM 641 N N . ARG A 1 80 ? -3.331 4.732 2.928 1.00 89.56 80 ARG A N 1
ATOM 642 C CA . ARG A 1 80 ? -2.603 3.494 2.645 1.00 89.56 80 ARG A CA 1
ATOM 643 C C . ARG A 1 80 ? -2.668 3.094 1.177 1.00 89.56 80 ARG A C 1
ATOM 645 O O . ARG A 1 80 ? -1.650 2.729 0.600 1.00 89.56 80 ARG A O 1
ATOM 652 N N . ALA A 1 81 ? -3.850 3.203 0.575 1.00 91.12 81 ALA A N 1
ATOM 653 C CA . ALA A 1 81 ? -4.037 2.944 -0.847 1.00 91.12 81 ALA A CA 1
ATOM 654 C C . ALA A 1 81 ? -3.218 3.914 -1.712 1.00 91.12 81 ALA A C 1
ATOM 656 O O . ALA A 1 81 ? -2.609 3.486 -2.685 1.00 91.12 81 ALA A O 1
ATOM 657 N N . ARG A 1 82 ? -3.161 5.201 -1.337 1.00 91.69 82 ARG A N 1
ATOM 658 C CA . ARG A 1 82 ? -2.355 6.201 -2.047 1.00 91.69 82 ARG A CA 1
ATOM 659 C C . ARG A 1 82 ? -0.866 5.880 -1.983 1.00 91.69 82 ARG A C 1
ATOM 661 O O . ARG A 1 82 ? -0.232 5.911 -3.021 1.00 91.69 82 ARG A O 1
ATOM 668 N N . ILE A 1 83 ? -0.334 5.544 -0.807 1.00 92.12 83 ILE A N 1
ATOM 669 C CA . ILE A 1 83 ? 1.095 5.224 -0.641 1.00 92.12 83 ILE A CA 1
ATOM 670 C C . ILE A 1 83 ? 1.500 4.059 -1.554 1.00 92.12 83 ILE A C 1
ATOM 672 O O . ILE A 1 83 ? 2.475 4.162 -2.290 1.00 92.12 83 ILE A O 1
ATOM 676 N N . LEU A 1 84 ? 0.717 2.975 -1.559 1.00 94.38 84 LEU A N 1
ATOM 677 C CA . LEU A 1 84 ? 0.993 1.815 -2.414 1.00 94.38 84 LEU A CA 1
ATOM 678 C C . LEU A 1 84 ? 0.853 2.131 -3.904 1.00 94.38 84 LEU A C 1
ATOM 680 O O . LEU A 1 84 ? 1.596 1.594 -4.718 1.00 94.38 84 LEU A O 1
ATOM 684 N N . GLN A 1 85 ? -0.095 2.995 -4.260 1.00 94.75 85 GLN A N 1
ATOM 685 C CA . GLN A 1 85 ? -0.289 3.403 -5.640 1.00 94.75 85 GLN A CA 1
ATOM 686 C C . GLN A 1 85 ? 0.847 4.299 -6.141 1.00 94.75 85 GLN A C 1
ATOM 688 O O . GLN A 1 85 ? 1.347 4.059 -7.230 1.00 94.75 85 GLN A O 1
ATOM 693 N N . THR A 1 86 ? 1.279 5.284 -5.352 1.00 94.38 86 THR A N 1
ATOM 694 C CA . THR A 1 86 ? 2.414 6.148 -5.704 1.00 94.38 86 THR A CA 1
ATOM 695 C C . THR A 1 86 ? 3.687 5.323 -5.859 1.00 94.38 86 THR A C 1
ATOM 697 O O . THR A 1 86 ? 4.368 5.456 -6.869 1.00 94.38 86 T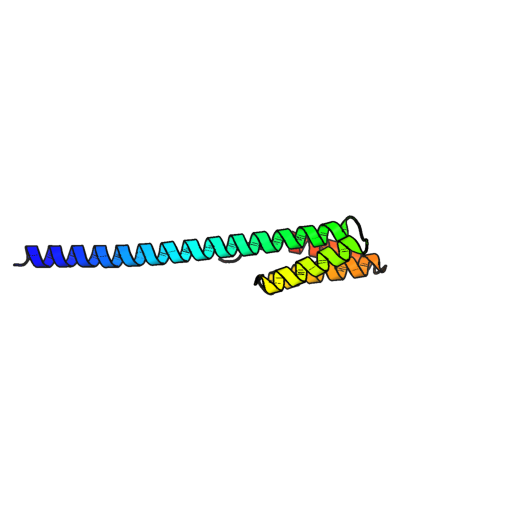HR A O 1
ATOM 700 N N . TYR A 1 87 ? 3.932 4.382 -4.941 1.00 93.75 87 TYR A N 1
ATOM 701 C CA . TYR A 1 87 ? 5.056 3.459 -5.062 1.00 93.75 87 TYR A CA 1
ATOM 702 C C . TYR A 1 87 ? 5.016 2.653 -6.373 1.00 93.75 87 TYR A C 1
ATOM 704 O O . TYR A 1 87 ? 6.027 2.536 -7.062 1.00 93.75 87 TYR A O 1
ATOM 712 N N . PHE A 1 88 ? 3.845 2.127 -6.746 1.00 95.94 88 PHE A N 1
ATOM 713 C CA . PHE A 1 88 ? 3.669 1.403 -8.005 1.00 95.94 88 PHE A CA 1
ATOM 714 C C . PHE A 1 88 ? 3.883 2.295 -9.242 1.00 95.94 88 PHE A C 1
ATOM 716 O O . PHE A 1 88 ? 4.592 1.894 -10.161 1.00 95.94 88 PHE A O 1
ATOM 723 N N . GLU A 1 89 ? 3.323 3.506 -9.253 1.00 94.94 89 GLU A N 1
ATOM 724 C CA . GLU A 1 89 ? 3.460 4.468 -10.357 1.00 94.94 89 GLU A CA 1
ATOM 725 C C . GLU A 1 89 ? 4.928 4.893 -10.557 1.00 94.94 89 GLU A C 1
ATOM 727 O O . GLU A 1 89 ? 5.420 4.925 -11.687 1.00 94.94 89 GLU A O 1
ATOM 732 N N . ASP A 1 90 ? 5.672 5.147 -9.475 1.00 93.81 90 ASP A N 1
ATOM 733 C CA . ASP A 1 90 ? 7.097 5.482 -9.568 1.00 93.81 90 ASP A CA 1
ATOM 734 C C . ASP A 1 90 ? 7.964 4.278 -9.986 1.00 93.81 90 ASP A C 1
ATOM 736 O O . ASP A 1 90 ? 8.967 4.460 -10.683 1.00 93.81 90 ASP A O 1
ATOM 740 N N . LEU A 1 91 ? 7.565 3.041 -9.660 1.00 92.94 91 LEU A N 1
ATOM 741 C CA . LEU A 1 91 ? 8.180 1.841 -10.241 1.00 92.94 91 LEU A CA 1
ATOM 742 C C . LEU A 1 91 ? 7.909 1.740 -11.749 1.00 92.94 91 LEU A C 1
ATOM 744 O O . LEU A 1 91 ? 8.850 1.531 -12.514 1.00 92.94 91 LEU A O 1
ATOM 748 N N . GLU A 1 92 ? 6.664 1.926 -12.200 1.00 94.00 92 GLU A N 1
ATOM 749 C CA . GLU A 1 92 ? 6.322 1.909 -13.631 1.00 94.00 92 GLU A CA 1
ATOM 750 C C . GLU A 1 92 ? 7.152 2.939 -14.410 1.00 94.00 92 GLU A C 1
ATOM 752 O O . GLU A 1 92 ? 7.756 2.610 -15.435 1.00 94.00 92 GLU A O 1
ATOM 757 N N . HIS A 1 93 ? 7.248 4.169 -13.903 1.00 93.50 93 HIS A N 1
ATOM 758 C CA . HIS A 1 93 ? 8.050 5.221 -14.528 1.00 93.50 93 HIS A CA 1
ATOM 759 C C . HIS A 1 93 ? 9.553 4.925 -14.497 1.00 93.50 93 HIS A C 1
ATOM 761 O O . HIS A 1 93 ? 10.248 5.176 -15.486 1.00 93.50 93 HIS A O 1
ATOM 767 N N . CYS A 1 94 ? 10.059 4.325 -13.415 1.00 91.69 94 CYS A N 1
ATOM 768 C CA . CYS A 1 94 ? 11.442 3.863 -13.353 1.00 91.69 94 CYS A CA 1
ATOM 769 C C . CYS A 1 94 ? 11.757 2.855 -14.470 1.00 91.69 94 CYS A C 1
ATOM 771 O O . CYS A 1 94 ? 12.752 3.013 -15.184 1.00 91.69 94 CYS A O 1
ATOM 773 N N . TYR A 1 95 ? 10.885 1.866 -14.691 1.00 90.38 95 TYR A N 1
ATOM 774 C CA . TYR A 1 95 ? 11.063 0.877 -15.761 1.00 90.38 95 TYR A CA 1
ATOM 775 C C . TYR A 1 95 ? 10.883 1.449 -17.169 1.00 90.38 95 TYR A C 1
ATOM 777 O O . TYR A 1 95 ? 11.464 0.930 -18.121 1.00 90.38 95 TYR A O 1
ATOM 785 N N . GLN A 1 96 ? 10.147 2.552 -17.310 1.00 90.88 96 GLN A N 1
ATOM 786 C CA . GLN A 1 96 ? 10.058 3.319 -18.557 1.00 90.88 96 GLN A CA 1
ATOM 787 C C . GLN A 1 96 ? 11.312 4.173 -18.835 1.00 90.88 96 GLN A C 1
ATOM 789 O O . GLN A 1 96 ? 11.422 4.762 -19.911 1.00 90.88 96 GLN A O 1
ATOM 794 N N . GLY A 1 97 ? 12.273 4.219 -17.905 1.00 88.12 97 GLY A N 1
ATOM 795 C CA . GLY A 1 97 ? 13.550 4.917 -18.057 1.00 88.12 97 GLY A CA 1
ATOM 796 C C . GLY A 1 97 ? 13.643 6.261 -17.330 1.00 88.12 97 GLY A C 1
ATOM 797 O O . GLY A 1 97 ? 14.633 6.973 -17.518 1.00 88.12 97 GLY A O 1
ATOM 798 N N . ASP A 1 98 ? 12.662 6.621 -16.493 1.00 92.19 98 ASP A N 1
ATOM 799 C CA . ASP A 1 98 ? 12.740 7.824 -15.660 1.00 92.19 98 ASP A CA 1
ATOM 800 C C . ASP A 1 98 ? 13.631 7.586 -14.428 1.00 92.19 98 ASP A C 1
ATOM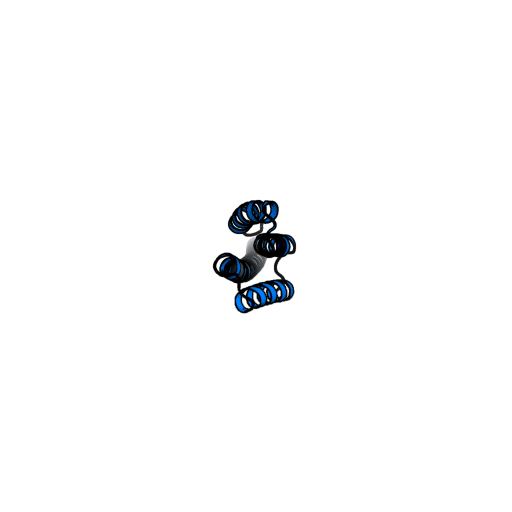 802 O O . ASP A 1 98 ? 13.262 6.951 -13.435 1.00 92.19 98 ASP A O 1
ATOM 806 N N . ARG A 1 99 ? 14.840 8.149 -14.489 1.00 83.44 99 ARG A N 1
ATOM 807 C CA . ARG A 1 99 ? 15.850 8.038 -13.433 1.00 83.44 99 ARG A CA 1
ATOM 808 C C . ARG A 1 99 ? 15.425 8.697 -12.117 1.00 83.44 99 ARG A C 1
ATOM 810 O O . ARG A 1 99 ? 15.847 8.229 -11.057 1.00 83.44 99 ARG A O 1
ATOM 817 N N . GLU A 1 100 ? 14.633 9.768 -12.160 1.00 88.81 100 GLU A N 1
ATOM 818 C CA . GLU A 1 100 ? 14.144 10.425 -10.944 1.00 88.81 100 GLU A CA 1
ATOM 819 C C . GLU A 1 100 ? 13.074 9.566 -10.267 1.00 88.81 100 GLU A C 1
ATOM 821 O O . GLU A 1 100 ? 13.119 9.393 -9.047 1.00 88.81 100 GLU A O 1
ATOM 826 N N . SER A 1 101 ? 12.186 8.938 -11.041 1.00 87.38 101 SER A N 1
ATOM 827 C CA . SER A 1 101 ? 11.209 7.986 -10.499 1.00 87.38 101 SER A CA 1
ATOM 828 C C . SER A 1 101 ? 11.861 6.746 -9.889 1.00 87.38 101 SER A C 1
ATOM 830 O O . SER A 1 101 ? 11.418 6.304 -8.838 1.00 87.38 101 SER A O 1
ATOM 832 N N . CYS A 1 102 ? 12.995 6.255 -10.403 1.00 86.19 102 CYS A N 1
ATOM 833 C CA . CYS A 1 102 ? 13.741 5.181 -9.723 1.00 86.19 102 CYS A CA 1
ATOM 834 C C . CYS A 1 102 ? 14.210 5.566 -8.309 1.00 86.19 102 CYS A C 1
ATOM 836 O O . CYS A 1 102 ? 14.221 4.746 -7.388 1.00 86.19 102 CYS A O 1
ATOM 838 N N . LYS A 1 103 ? 14.612 6.828 -8.116 1.00 87.06 103 LYS A N 1
ATOM 839 C CA . LYS A 1 103 ? 15.017 7.340 -6.801 1.00 87.06 103 LYS A CA 1
ATOM 840 C C . LYS A 1 103 ? 13.810 7.528 -5.880 1.00 87.06 103 LYS A C 1
ATOM 842 O O . LYS A 1 103 ? 13.917 7.260 -4.678 1.00 87.06 103 LYS A O 1
ATOM 847 N N . LYS A 1 104 ? 12.683 7.984 -6.432 1.00 89.38 104 LYS A N 1
ATOM 848 C CA . LYS A 1 104 ? 11.422 8.119 -5.696 1.00 89.38 104 LYS A CA 1
ATOM 849 C C . LYS A 1 104 ? 10.859 6.767 -5.284 1.00 89.38 104 LYS A C 1
ATOM 851 O O . LYS A 1 104 ? 10.627 6.595 -4.100 1.00 89.38 104 LYS A O 1
ATOM 856 N N . ALA A 1 105 ? 10.843 5.771 -6.168 1.00 86.06 105 ALA A N 1
ATOM 857 C CA . ALA A 1 105 ? 10.388 4.414 -5.867 1.00 86.06 105 ALA A CA 1
ATOM 858 C C . ALA A 1 105 ? 11.083 3.819 -4.629 1.00 86.06 105 ALA A C 1
ATOM 860 O O . ALA A 1 105 ? 10.442 3.212 -3.778 1.00 86.06 105 ALA A O 1
ATOM 861 N N . ASN A 1 106 ? 12.391 4.048 -4.461 1.00 83.31 106 ASN A N 1
ATOM 862 C CA . ASN A 1 106 ? 13.109 3.604 -3.261 1.00 83.31 106 ASN A CA 1
ATOM 863 C C . ASN A 1 106 ? 12.713 4.389 -1.989 1.00 83.31 106 ASN A C 1
ATOM 865 O O . ASN A 1 106 ? 12.737 3.859 -0.877 1.00 83.31 106 ASN A O 1
ATOM 869 N N . THR A 1 107 ? 12.364 5.667 -2.130 1.00 86.25 107 THR A N 1
ATOM 870 C CA . THR A 1 107 ? 11.846 6.496 -1.029 1.00 86.25 107 THR A CA 1
ATOM 871 C C . THR A 1 107 ? 10.433 6.051 -0.647 1.00 86.25 107 THR A C 1
ATOM 873 O O . THR A 1 107 ? 10.161 5.841 0.534 1.00 86.25 107 THR A O 1
ATOM 876 N N . ASP A 1 108 ? 9.586 5.800 -1.637 1.00 85.12 108 ASP A N 1
ATOM 877 C CA . ASP A 1 108 ? 8.200 5.373 -1.463 1.00 85.12 108 ASP A CA 1
ATOM 878 C C . ASP A 1 108 ? 8.102 3.954 -0.908 1.00 85.12 108 ASP A C 1
ATOM 880 O O . ASP A 1 108 ? 7.253 3.688 -0.064 1.00 85.12 108 ASP A O 1
ATOM 884 N N . MET A 1 109 ? 9.018 3.055 -1.282 1.00 86.94 109 MET A N 1
ATOM 885 C CA . MET A 1 109 ? 9.155 1.743 -0.644 1.00 86.94 109 MET A CA 1
ATOM 886 C C . MET A 1 109 ? 9.409 1.891 0.862 1.00 86.94 109 MET A C 1
ATOM 888 O O . MET A 1 109 ? 8.765 1.234 1.680 1.00 86.94 109 MET A O 1
ATOM 892 N N . ASN A 1 110 ? 10.323 2.786 1.252 1.00 86.56 110 ASN A N 1
ATOM 893 C CA . ASN A 1 110 ? 10.598 3.053 2.664 1.00 86.56 110 ASN A CA 1
ATOM 894 C C . ASN A 1 110 ? 9.396 3.683 3.379 1.00 86.56 110 ASN A C 1
ATOM 896 O O . ASN A 1 110 ? 9.165 3.391 4.554 1.00 86.56 110 ASN A O 1
ATOM 900 N N . GLU A 1 111 ? 8.638 4.541 2.698 1.00 85.69 111 GLU A N 1
ATOM 901 C CA . GLU A 1 111 ? 7.397 5.105 3.228 1.00 85.69 111 GLU A CA 1
ATOM 902 C C . GLU A 1 111 ? 6.325 4.025 3.410 1.00 85.69 111 GLU A C 1
ATOM 904 O O . GLU A 1 111 ? 5.719 3.940 4.479 1.00 85.69 111 GLU A O 1
ATOM 909 N N . ALA A 1 112 ? 6.160 3.143 2.423 1.00 83.19 112 ALA A N 1
ATOM 910 C CA . ALA A 1 112 ? 5.229 2.026 2.448 1.00 83.19 112 ALA A CA 1
ATOM 911 C C . ALA A 1 112 ? 5.528 1.045 3.597 1.00 83.19 112 ALA A C 1
ATOM 913 O O . ALA A 1 112 ? 4.639 0.683 4.365 1.00 83.19 112 ALA A O 1
ATOM 914 N N . ILE A 1 113 ? 6.797 0.699 3.821 1.00 85.50 113 ILE A N 1
ATOM 915 C CA . ILE A 1 113 ? 7.193 -0.165 4.946 1.00 85.50 113 ILE A CA 1
ATOM 916 C C . ILE A 1 113 ? 6.892 0.492 6.306 1.00 85.50 113 ILE A C 1
ATOM 918 O O . ILE A 1 113 ? 6.591 -0.195 7.283 1.00 85.50 113 ILE A O 1
ATOM 922 N N . ARG A 1 114 ? 6.972 1.827 6.395 1.00 83.06 114 ARG A N 1
ATOM 923 C CA . ARG A 1 114 ? 6.781 2.590 7.642 1.00 83.06 114 ARG A CA 1
ATOM 924 C C . ARG A 1 114 ? 5.326 2.936 7.946 1.00 83.06 114 ARG A C 1
ATOM 926 O O . ARG A 1 114 ? 5.076 3.597 8.958 1.00 83.06 114 ARG A O 1
ATOM 933 N N . VAL A 1 115 ? 4.377 2.524 7.106 1.00 74.94 115 VAL A N 1
ATOM 934 C CA . VAL A 1 115 ? 2.963 2.860 7.283 1.00 74.94 115 VAL A CA 1
ATOM 935 C C . VAL A 1 115 ? 2.468 2.406 8.662 1.00 74.94 115 VAL A C 1
ATOM 937 O O . VAL A 1 115 ? 2.515 1.216 8.979 1.00 74.94 115 VAL A O 1
ATOM 940 N N . PRO A 1 116 ? 1.953 3.324 9.501 1.00 58.06 116 PRO A N 1
ATOM 941 C CA . PRO A 1 116 ? 1.422 2.945 10.799 1.00 58.06 116 PRO A CA 1
ATOM 942 C C . PRO A 1 116 ? 0.151 2.092 10.654 1.00 58.06 116 PRO A C 1
ATOM 944 O O . PRO A 1 116 ? -0.751 2.393 9.864 1.00 58.06 116 PRO A O 1
ATOM 947 N N . GLY A 1 117 ? 0.064 1.039 11.473 1.00 59.19 117 GLY A N 1
ATOM 948 C CA . GLY A 1 117 ? -1.185 0.414 11.923 1.00 59.19 117 GLY A CA 1
ATOM 949 C C . GLY A 1 117 ? -2.125 1.474 12.502 1.00 59.19 117 GLY A C 1
ATOM 950 O O . GLY A 1 117 ? -1.900 1.876 13.637 1.00 59.19 117 GLY A O 1
ATOM 951 N N . GLU A 1 118 ? -3.113 2.008 11.776 1.00 50.84 118 GLU A N 1
ATOM 952 C CA . GLU A 1 118 ? -4.025 3.002 12.379 1.00 50.84 118 GLU A CA 1
ATOM 953 C C . GLU A 1 118 ? -4.921 2.347 13.452 1.00 50.84 118 GLU A C 1
ATOM 955 O O . GLU A 1 118 ? -5.315 1.190 13.264 1.00 50.84 118 GLU A O 1
ATOM 960 N N . PRO A 1 119 ? -5.344 3.049 14.533 1.00 48.69 119 PRO A N 1
ATOM 961 C CA . PRO A 1 119 ? -5.044 4.414 14.984 1.00 48.69 119 PRO A CA 1
ATOM 962 C C . PRO A 1 119 ? -4.448 4.507 16.420 1.00 48.69 119 PRO A C 1
ATOM 964 O O . PRO A 1 119 ? -4.372 3.517 17.153 1.00 48.69 119 PRO A O 1
ATOM 967 N N . LYS A 1 120 ? -4.071 5.742 16.803 1.00 41.38 120 LYS A N 1
ATOM 968 C CA . LYS A 1 120 ? -3.914 6.210 18.197 1.00 41.38 120 LYS A CA 1
ATOM 969 C C . LYS A 1 120 ? -5.239 6.173 18.957 1.00 41.38 120 LYS A C 1
ATOM 971 O O . LYS A 1 120 ? -6.278 6.449 18.316 1.00 41.38 120 LYS A O 1
#

pLDDT: mean 85.15, std 10.37, range [41.38, 95.94]

Sequence (120 aa):
MFKRLMILGIAGLMFVLGANYLLVYTLNQQATRERERQDRTYWSVFNAVEQFGEHADQVTEQKAKAALDEARQKGLSKIRARILQTYFEDLEHCYQGDRESCKKANTDMNEAIRVPGEPK

Radius of gyration: 23.92 Å; chains: 1; bounding box: 52×21×73 Å

Secondary structure (DSSP, 8-state):
-HHHHHHHHHHHHHHHHHHHHHHHHHHHHHHHHHHHHHHHHHHHHHHHHHHHHHS-SHHHHHHHHHHHHHHHHTT--HHHHHHHHHHHHHHHHHHTT-HHHHHHHHHHHHHHHT---S--